Protein AF-A0A8J6C3H3-F1 (afdb_monomer_lite)

pLDDT: mean 89.59, std 6.75, range [56.34, 97.81]

Structure (mmCIF, N/CA/C/O backbone):
data_AF-A0A8J6C3H3-F1
#
_entry.id   AF-A0A8J6C3H3-F1
#
loop_
_atom_site.group_PDB
_atom_site.id
_atom_site.type_symbol
_atom_site.label_atom_id
_atom_site.label_alt_id
_atom_site.label_comp_id
_atom_site.label_asym_id
_atom_site.label_entity_id
_atom_site.label_seq_id
_atom_site.pdbx_PDB_ins_code
_atom_site.Cartn_x
_atom_site.Cartn_y
_atom_site.Cartn_z
_atom_site.occupancy
_atom_site.B_iso_or_equiv
_atom_site.auth_seq_id
_atom_site.auth_comp_id
_atom_site.auth_asym_id
_atom_site.auth_atom_id
_atom_site.pdbx_PDB_model_num
ATOM 1 N N . MET A 1 1 ? -11.797 28.416 39.793 1.00 56.34 1 MET A N 1
ATOM 2 C CA . MET A 1 1 ? -11.253 27.070 39.493 1.00 56.34 1 MET A CA 1
ATOM 3 C C . MET A 1 1 ? -10.804 27.072 38.041 1.00 56.34 1 MET A C 1
ATOM 5 O O . MET A 1 1 ? -11.636 27.332 37.177 1.00 56.34 1 MET A O 1
ATOM 9 N N . MET A 1 2 ? -9.500 26.921 37.795 1.00 61.59 2 MET A N 1
ATOM 10 C CA . MET A 1 2 ? -8.885 27.110 36.472 1.00 61.59 2 MET A CA 1
ATOM 11 C C . MET A 1 2 ? -9.482 26.131 35.438 1.00 61.59 2 MET A C 1
ATOM 13 O O . MET A 1 2 ? -9.761 24.983 35.791 1.00 61.59 2 MET A O 1
ATOM 17 N N . PRO A 1 3 ? -9.659 26.527 34.165 1.00 79.31 3 PRO A N 1
ATOM 18 C CA . PRO A 1 3 ? -10.249 25.672 33.126 1.00 79.31 3 PRO A CA 1
ATOM 19 C C . PRO A 1 3 ? -9.516 24.329 32.949 1.00 79.31 3 PRO A C 1
ATOM 21 O O . PRO A 1 3 ? -10.161 23.304 32.732 1.00 79.31 3 PRO A O 1
ATOM 24 N N . GLN A 1 4 ? -8.195 24.298 33.158 1.00 80.00 4 GLN A N 1
ATOM 25 C CA . GLN A 1 4 ? -7.397 23.065 33.130 1.00 80.00 4 GLN A CA 1
ATOM 26 C C . GLN A 1 4 ? -7.798 22.054 34.221 1.00 80.00 4 GLN A C 1
ATOM 28 O O . GLN A 1 4 ? -7.865 20.857 33.952 1.00 80.00 4 GLN A O 1
ATOM 33 N N . GLN A 1 5 ? -8.150 22.513 35.426 1.00 82.81 5 GLN A N 1
ATOM 34 C CA . GLN A 1 5 ? -8.561 21.631 36.530 1.00 82.81 5 GLN A CA 1
ATOM 35 C C . GLN A 1 5 ? -9.924 20.977 36.266 1.00 82.81 5 GLN A C 1
ATOM 37 O O . GLN A 1 5 ? -10.153 19.823 36.628 1.00 82.81 5 GLN A O 1
ATOM 42 N N . ARG A 1 6 ? -10.835 21.692 35.590 1.00 86.94 6 ARG A N 1
ATOM 43 C CA . ARG A 1 6 ? -12.142 21.146 35.187 1.00 86.94 6 ARG A CA 1
ATOM 44 C C . ARG A 1 6 ? -11.985 20.031 34.156 1.00 86.94 6 ARG A C 1
ATOM 46 O O . ARG A 1 6 ? -12.637 18.998 34.282 1.00 86.94 6 ARG A O 1
ATOM 53 N N . LEU A 1 7 ? -11.095 20.224 33.181 1.00 91.56 7 LEU A N 1
ATOM 54 C CA . LEU A 1 7 ? -10.784 19.222 32.164 1.00 91.56 7 LEU A CA 1
ATOM 55 C C . LEU A 1 7 ? -10.210 17.950 32.806 1.00 91.56 7 LEU A C 1
ATOM 57 O O . LEU A 1 7 ? -10.701 16.853 32.553 1.00 91.56 7 LEU A O 1
ATOM 61 N N . GLN A 1 8 ? -9.235 18.098 33.706 1.00 92.12 8 GLN A N 1
ATOM 62 C CA . GLN A 1 8 ? -8.618 16.971 34.413 1.00 92.12 8 GLN A CA 1
ATOM 63 C C . GLN A 1 8 ? -9.640 16.158 35.217 1.00 92.12 8 GLN A C 1
ATOM 65 O O . GLN A 1 8 ? -9.683 14.933 35.096 1.00 92.12 8 GLN A O 1
ATOM 70 N N . HIS A 1 9 ? -10.519 16.816 35.979 1.00 91.75 9 HIS A N 1
ATOM 71 C CA . HIS A 1 9 ? -11.583 16.120 36.706 1.00 91.75 9 HIS A CA 1
ATOM 72 C C . HIS A 1 9 ? -12.609 15.458 35.774 1.00 91.75 9 HIS A C 1
ATOM 74 O O . HIS A 1 9 ? -13.065 14.344 36.051 1.00 91.75 9 HIS A O 1
ATOM 80 N N . ALA A 1 10 ? -12.953 16.093 34.650 1.00 92.75 10 ALA A N 1
ATOM 81 C CA . ALA A 1 10 ? -13.860 15.519 33.660 1.00 92.75 10 ALA A CA 1
ATOM 82 C C . ALA A 1 10 ? -13.280 14.244 33.024 1.00 92.75 10 ALA A C 1
ATOM 84 O O . ALA A 1 10 ? -13.963 13.215 32.996 1.00 92.75 10 ALA A O 1
ATOM 85 N N . LEU A 1 11 ? -12.012 14.261 32.597 1.00 94.19 11 LEU A N 1
ATOM 86 C CA . LEU A 1 11 ? -11.330 13.071 32.078 1.00 94.19 11 LEU A CA 1
ATOM 87 C C . LEU A 1 11 ? -11.205 11.984 33.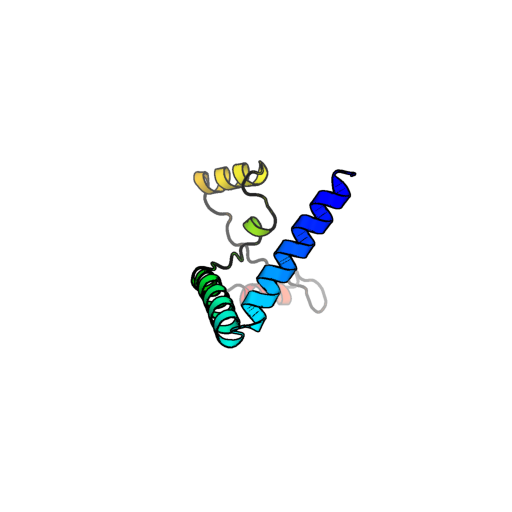148 1.00 94.19 11 LEU A C 1
ATOM 89 O O . LEU A 1 11 ? -11.575 10.840 32.891 1.00 94.19 11 LEU A O 1
ATOM 93 N N . ALA A 1 12 ? -10.765 12.330 34.360 1.00 94.31 12 ALA A N 1
ATOM 94 C CA . ALA A 1 12 ? -10.603 11.365 35.447 1.00 94.31 12 ALA A CA 1
ATOM 95 C C . ALA A 1 12 ? -11.928 10.671 35.802 1.00 94.31 12 ALA A C 1
ATOM 97 O O . ALA A 1 12 ? -11.989 9.445 35.927 1.00 94.31 12 ALA A O 1
ATOM 98 N N . SER A 1 13 ? -13.020 11.436 35.906 1.00 93.81 13 SER A N 1
ATOM 99 C CA . SER A 1 13 ? -14.346 10.872 36.174 1.00 93.81 13 SER A CA 1
ATOM 100 C C . SER A 1 13 ? -14.844 9.986 35.027 1.00 93.81 13 SER A C 1
ATOM 102 O O . SER A 1 13 ? -15.446 8.939 35.276 1.00 93.81 13 SER A O 1
ATOM 104 N N . SER A 1 14 ? -14.547 10.356 33.779 1.00 93.44 14 SER A N 1
ATOM 105 C CA . SER A 1 14 ? -14.921 9.585 32.592 1.00 93.44 14 SER A CA 1
ATOM 106 C C . SER A 1 14 ? -14.163 8.261 32.525 1.00 93.44 14 SER A C 1
ATOM 108 O O . SER A 1 14 ? -14.791 7.209 32.410 1.00 93.44 14 SER A O 1
ATOM 110 N N . PHE A 1 15 ? -12.839 8.278 32.699 1.00 95.12 15 PHE A N 1
ATOM 111 C CA . PHE A 1 15 ? -12.028 7.060 32.743 1.00 95.12 15 PHE A CA 1
ATOM 112 C C . PHE A 1 15 ? -12.407 6.154 33.909 1.00 95.12 15 PHE A C 1
ATOM 114 O O . PHE A 1 15 ? -12.478 4.943 33.736 1.00 95.12 15 PHE A O 1
ATOM 121 N N . THR A 1 16 ? -12.738 6.714 35.074 1.00 94.25 16 THR A N 1
ATOM 122 C CA . THR A 1 16 ? -13.186 5.915 36.224 1.00 94.25 16 THR A CA 1
ATOM 123 C C . THR A 1 16 ? -14.516 5.210 35.935 1.00 94.25 16 THR A C 1
ATOM 125 O O . THR A 1 16 ? -14.693 4.042 36.288 1.00 94.25 16 THR A O 1
ATOM 128 N N . LYS A 1 17 ? -15.460 5.885 35.263 1.00 94.19 17 LYS A N 1
ATOM 129 C CA . LYS A 1 17 ? -16.735 5.282 34.839 1.00 94.19 17 LYS A CA 1
ATOM 130 C C . LYS A 1 17 ? -16.514 4.172 33.809 1.00 94.19 17 LYS A C 1
ATOM 132 O O . LYS A 1 17 ? -17.065 3.084 33.975 1.00 94.19 17 LYS A O 1
ATOM 137 N N . TRP A 1 18 ? -15.682 4.422 32.800 1.00 92.06 18 TRP A N 1
ATOM 138 C CA . TRP A 1 18 ? -15.334 3.439 31.771 1.00 92.06 18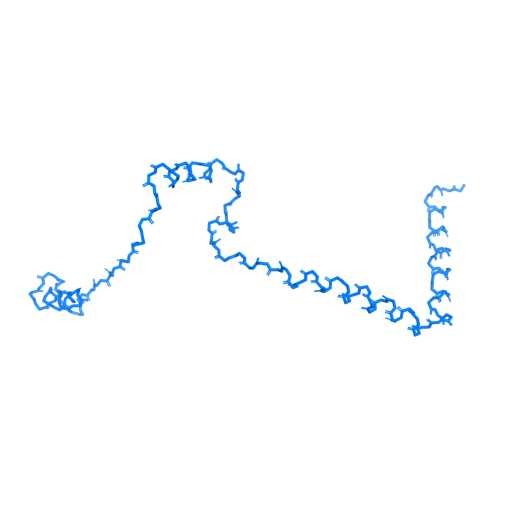 TRP A CA 1
ATOM 139 C C . TRP A 1 18 ? -14.582 2.236 32.341 1.00 92.06 18 TRP A C 1
ATOM 141 O O . TRP A 1 18 ? -14.973 1.098 32.093 1.00 92.06 18 TRP A O 1
ATOM 151 N N . GLY A 1 19 ? -13.581 2.467 33.188 1.00 92.56 19 GLY A N 1
ATOM 152 C CA . GLY A 1 19 ? -12.832 1.412 33.868 1.00 92.56 19 GLY A CA 1
ATOM 153 C C . GLY A 1 19 ? -13.735 0.538 34.734 1.00 92.56 19 GLY A C 1
ATOM 154 O O . GLY A 1 19 ? -13.654 -0.686 34.676 1.00 92.56 19 GLY A O 1
ATOM 155 N N . ARG A 1 20 ? -14.687 1.138 35.463 1.00 94.62 20 ARG A N 1
ATOM 156 C CA . ARG A 1 20 ? -15.679 0.383 36.245 1.00 94.62 20 ARG A CA 1
ATOM 157 C C . ARG A 1 20 ? -16.618 -0.441 35.359 1.00 94.62 20 ARG A C 1
ATOM 159 O O . ARG A 1 20 ? -17.019 -1.534 35.754 1.00 94.62 20 ARG A O 1
ATOM 166 N N . LEU A 1 21 ? -16.984 0.066 34.183 1.00 90.56 21 LEU A N 1
ATOM 167 C CA . LEU A 1 21 ? -17.827 -0.647 33.223 1.00 90.56 21 LEU A CA 1
ATOM 168 C C . LEU A 1 21 ? -17.108 -1.876 32.645 1.00 90.56 21 LEU A C 1
ATOM 170 O O . LEU A 1 21 ? -17.696 -2.957 32.602 1.00 90.56 21 LEU A O 1
ATOM 174 N N . VAL A 1 22 ? -15.830 -1.728 32.289 1.00 94.12 22 VAL A N 1
ATOM 175 C CA . VAL A 1 22 ? -14.970 -2.827 31.821 1.00 94.12 22 VAL A CA 1
ATOM 176 C C . VAL A 1 22 ? -14.755 -3.860 32.931 1.00 94.12 22 VAL A C 1
ATOM 178 O O . VAL A 1 22 ? -14.993 -5.048 32.716 1.00 94.12 22 VAL A O 1
ATOM 181 N N . ALA A 1 23 ? -14.412 -3.415 34.144 1.00 93.56 23 ALA A N 1
ATOM 182 C CA . ALA A 1 23 ? -14.165 -4.294 35.289 1.00 93.56 23 ALA A CA 1
ATOM 183 C C . ALA A 1 23 ? -15.407 -5.092 35.723 1.00 93.56 23 ALA A C 1
ATOM 185 O O . ALA A 1 23 ? -15.285 -6.215 36.201 1.00 93.56 23 ALA A O 1
ATOM 18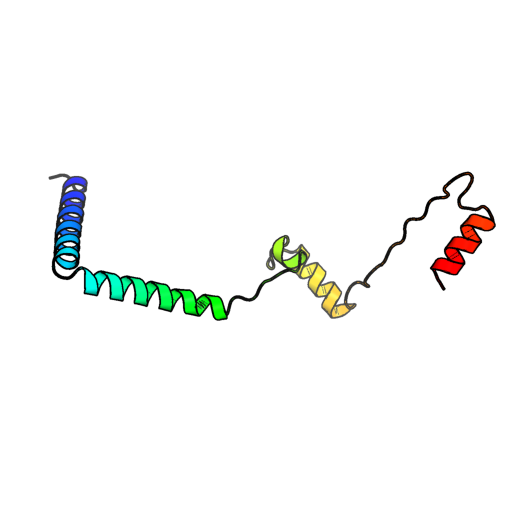6 N N . ARG A 1 24 ? -16.618 -4.547 35.533 1.00 94.69 24 ARG A N 1
ATOM 187 C CA . ARG A 1 24 ? -17.874 -5.246 35.857 1.00 94.69 24 ARG A CA 1
ATOM 188 C C . ARG A 1 24 ? -18.147 -6.453 34.963 1.00 94.69 24 ARG A C 1
ATOM 190 O O . ARG A 1 24 ? -18.840 -7.370 35.397 1.00 94.69 24 ARG A O 1
ATOM 197 N N . ARG A 1 25 ? -17.699 -6.433 33.704 1.00 93.19 25 ARG A N 1
ATOM 198 C CA . ARG A 1 25 ? -17.962 -7.496 32.716 1.00 93.19 25 ARG A CA 1
ATOM 199 C C . ARG A 1 25 ? -16.757 -7.671 31.779 1.00 93.19 25 ARG A C 1
ATOM 201 O O . ARG A 1 25 ? -16.876 -7.365 30.589 1.00 93.19 25 ARG A O 1
ATOM 208 N N . PRO A 1 26 ? -15.627 -8.203 32.280 1.00 92.44 26 PRO A N 1
ATOM 209 C CA . PRO A 1 26 ? -14.371 -8.258 31.528 1.00 92.44 26 PRO A CA 1
ATOM 210 C C . PRO A 1 26 ? -14.494 -9.063 30.229 1.00 92.44 26 PRO A C 1
ATOM 212 O O . PRO A 1 26 ? -14.022 -8.623 29.186 1.00 92.44 26 PRO A O 1
ATOM 215 N N . LEU A 1 27 ? -15.225 -10.185 30.255 1.00 95.56 27 LEU A N 1
ATOM 216 C CA . LEU A 1 27 ? -15.448 -11.011 29.063 1.00 95.56 27 LEU A CA 1
ATOM 217 C C . LEU A 1 27 ? -16.170 -10.245 27.946 1.00 95.56 27 LEU A C 1
ATOM 219 O O . LEU A 1 27 ? -15.807 -10.371 26.783 1.00 95.56 27 LEU A O 1
ATOM 223 N N . ARG A 1 28 ? -17.164 -9.407 28.276 1.00 94.06 28 ARG A N 1
ATOM 224 C CA . ARG A 1 28 ? -17.878 -8.617 27.258 1.00 94.06 28 ARG A CA 1
ATOM 225 C C . ARG A 1 28 ? -16.973 -7.568 26.628 1.00 94.06 28 ARG A C 1
ATOM 227 O O . ARG A 1 28 ? -17.032 -7.386 25.419 1.00 94.06 28 ARG A O 1
ATOM 234 N N . ALA A 1 29 ? -16.148 -6.900 27.433 1.00 94.31 29 ALA A N 1
ATOM 235 C CA . ALA A 1 29 ? -15.183 -5.933 26.923 1.00 94.31 29 ALA A CA 1
ATOM 236 C C . ALA A 1 29 ? -14.188 -6.601 25.960 1.00 94.31 29 ALA A C 1
ATOM 238 O O . ALA A 1 29 ? -13.953 -6.065 24.882 1.00 94.31 29 ALA A O 1
ATOM 239 N N . LEU A 1 30 ? -13.704 -7.802 26.303 1.00 95.12 30 LEU A N 1
ATOM 240 C CA . LEU A 1 30 ? -12.818 -8.599 25.452 1.00 95.12 30 LEU A CA 1
ATOM 241 C C . LEU A 1 30 ? -13.477 -8.989 24.121 1.00 95.12 30 LEU A C 1
ATOM 243 O O . LEU A 1 30 ? -12.878 -8.808 23.064 1.00 95.12 30 LEU A O 1
ATOM 247 N N . PHE A 1 31 ? -14.718 -9.483 24.145 1.00 97.38 31 PHE A N 1
ATOM 248 C CA . PHE A 1 31 ? -15.417 -9.838 22.906 1.00 97.38 31 PHE A CA 1
ATOM 249 C C . PHE A 1 31 ? -15.697 -8.622 22.028 1.00 97.38 31 PHE A C 1
ATOM 251 O O . PHE A 1 31 ? -15.553 -8.711 20.815 1.00 97.38 31 PHE A O 1
ATOM 258 N N . VAL A 1 32 ? -16.054 -7.478 22.618 1.00 96.25 32 VAL A N 1
ATOM 259 C CA . VAL A 1 32 ? -16.265 -6.239 21.860 1.00 96.25 32 VAL A CA 1
ATOM 260 C C . VAL A 1 32 ? -14.957 -5.753 21.239 1.00 96.25 32 VAL A C 1
ATOM 262 O O . VAL A 1 32 ? -14.942 -5.442 20.052 1.00 96.25 32 VAL A O 1
ATOM 265 N N . SER A 1 33 ? -13.850 -5.730 21.989 1.00 96.06 33 SER A N 1
ATOM 266 C CA . SER A 1 33 ? -12.553 -5.322 21.435 1.00 96.06 33 SER A CA 1
ATOM 267 C C . SER A 1 33 ? -12.091 -6.262 20.326 1.00 96.06 33 SER A C 1
ATOM 269 O O . SER A 1 33 ? -11.598 -5.802 19.300 1.00 96.06 33 SER A O 1
ATOM 271 N N . LEU A 1 34 ? -12.299 -7.571 20.502 1.00 97.75 34 LEU A N 1
ATOM 272 C CA . LEU A 1 34 ? -11.954 -8.571 19.498 1.00 97.75 34 LEU A CA 1
ATOM 273 C C . LEU A 1 34 ? -12.835 -8.440 18.251 1.00 97.75 34 LEU A C 1
ATOM 275 O O . LEU A 1 34 ? -12.325 -8.508 17.141 1.00 97.75 34 LEU A O 1
ATOM 279 N N . ALA A 1 35 ? -14.137 -8.205 18.415 1.00 97.81 35 ALA A N 1
ATOM 280 C CA . ALA A 1 35 ? -15.051 -7.990 17.299 1.00 97.81 35 ALA A CA 1
ATOM 281 C C . ALA A 1 35 ? -14.677 -6.736 16.496 1.00 97.81 35 ALA A C 1
ATOM 283 O O . ALA A 1 35 ? -14.654 -6.787 15.270 1.00 97.81 35 ALA A O 1
ATOM 284 N N . VAL A 1 36 ? -14.326 -5.635 17.173 1.00 97.56 36 VAL A N 1
ATOM 285 C CA . VAL A 1 36 ? -13.834 -4.413 16.516 1.00 97.56 36 VAL A CA 1
ATOM 286 C C . VAL A 1 36 ? -12.520 -4.682 15.783 1.00 97.56 36 VAL A C 1
ATOM 288 O O . VAL A 1 36 ? -12.386 -4.299 14.625 1.00 97.56 36 VAL A O 1
ATOM 291 N N . TYR A 1 37 ? -11.575 -5.380 16.418 1.00 97.69 37 TYR A N 1
ATOM 292 C CA . TYR A 1 37 ? -10.313 -5.772 15.789 1.00 97.69 37 TYR A CA 1
ATOM 293 C C . TYR A 1 37 ? -10.542 -6.602 14.518 1.00 97.69 37 TYR A C 1
ATOM 295 O O . TYR A 1 37 ? -10.047 -6.244 13.452 1.00 97.69 37 TYR A O 1
ATOM 303 N N . LEU A 1 38 ? -11.350 -7.661 14.602 1.00 97.50 38 LEU A N 1
ATOM 304 C CA . LEU A 1 38 ? -11.652 -8.522 13.459 1.00 97.50 38 LEU A CA 1
ATOM 305 C C . LEU A 1 38 ? -12.379 -7.760 12.348 1.00 97.50 38 LEU A C 1
ATOM 307 O O . LEU A 1 38 ? -12.049 -7.944 11.181 1.00 97.50 38 LEU A O 1
ATOM 311 N N . ALA A 1 39 ? -13.315 -6.871 12.694 1.00 97.25 39 ALA A N 1
ATOM 312 C CA . ALA A 1 39 ? -13.998 -6.025 11.720 1.00 97.25 39 ALA A CA 1
ATOM 313 C C . ALA A 1 39 ? -13.020 -5.110 10.963 1.00 97.25 39 ALA A C 1
ATOM 315 O O . ALA A 1 39 ? -13.144 -4.961 9.750 1.00 97.25 39 ALA A O 1
ATOM 316 N N . LEU A 1 40 ? -12.015 -4.550 11.645 1.00 96.69 40 LEU A N 1
ATOM 317 C CA . LEU A 1 40 ? -10.952 -3.776 10.997 1.00 96.69 40 LEU A CA 1
ATOM 318 C C . LEU A 1 40 ? -10.072 -4.660 10.099 1.00 96.69 40 LEU A C 1
ATOM 320 O O . LEU A 1 40 ? -9.716 -4.248 8.996 1.00 96.69 40 LEU A O 1
ATOM 324 N N . CYS A 1 41 ? -9.777 -5.894 10.519 1.00 96.81 41 CYS A N 1
ATOM 325 C CA . CYS A 1 41 ? -9.012 -6.848 9.715 1.00 96.81 41 CYS A CA 1
ATOM 326 C C . CYS A 1 41 ? -9.714 -7.251 8.411 1.00 96.81 41 CYS A C 1
ATOM 328 O O . CYS A 1 41 ? -9.024 -7.567 7.446 1.00 96.81 41 CYS A O 1
ATOM 330 N N . VAL A 1 42 ? -11.049 -7.191 8.324 1.00 96.69 42 VAL A N 1
ATOM 331 C CA . VAL A 1 42 ? -11.770 -7.441 7.058 1.00 96.69 42 VAL A CA 1
ATOM 332 C C . VAL A 1 42 ? -11.292 -6.497 5.946 1.00 96.69 42 VAL A C 1
ATOM 334 O O . VAL A 1 42 ? -11.233 -6.900 4.785 1.00 96.69 42 VAL A O 1
ATOM 337 N N . GLY A 1 43 ? -10.877 -5.271 6.283 1.00 94.06 43 GLY A N 1
ATOM 338 C CA . GLY A 1 43 ? -10.314 -4.321 5.320 1.00 94.06 43 GLY A CA 1
ATOM 339 C C . GLY A 1 43 ? -9.024 -4.809 4.650 1.00 94.06 43 GLY A C 1
ATOM 340 O O . GLY A 1 43 ? -8.787 -4.488 3.487 1.00 94.06 43 GLY A O 1
ATOM 341 N N . LEU A 1 44 ? -8.235 -5.649 5.330 1.00 94.75 44 LEU A N 1
ATOM 342 C CA . LEU A 1 44 ? -6.989 -6.204 4.787 1.00 94.75 44 LEU A CA 1
ATOM 343 C C . LEU A 1 44 ? -7.231 -7.131 3.591 1.00 94.75 44 LEU A C 1
ATOM 345 O O . LEU A 1 44 ? -6.356 -7.262 2.743 1.00 94.75 44 LEU A O 1
ATOM 349 N N . LEU A 1 45 ? -8.426 -7.719 3.469 1.00 94.44 45 LEU A N 1
ATOM 350 C CA . LEU A 1 45 ? -8.788 -8.557 2.319 1.00 94.44 45 LEU A CA 1
ATOM 351 C C . LEU A 1 45 ? -8.856 -7.768 1.002 1.00 94.44 45 LEU A C 1
ATOM 353 O O . LEU A 1 45 ? -8.831 -8.366 -0.068 1.00 94.44 45 LEU A O 1
ATOM 357 N N . ARG A 1 46 ? -8.965 -6.435 1.069 1.00 93.69 46 ARG A N 1
ATOM 358 C CA . ARG A 1 46 ? -8.984 -5.539 -0.097 1.00 93.69 46 ARG A CA 1
ATOM 359 C C . ARG A 1 46 ? -7.663 -4.797 -0.297 1.00 93.69 46 ARG A C 1
ATOM 361 O O . ARG A 1 46 ? -7.618 -3.849 -1.077 1.00 93.69 46 ARG A O 1
ATOM 368 N N . LEU A 1 47 ? -6.606 -5.187 0.413 1.00 93.56 47 LEU A N 1
ATOM 369 C CA . LEU A 1 47 ? -5.298 -4.570 0.256 1.00 93.56 47 LEU A CA 1
ATOM 370 C C . LEU A 1 47 ? -4.713 -4.948 -1.111 1.00 93.56 47 LEU A C 1
ATOM 372 O O . LEU A 1 47 ? -4.404 -6.110 -1.364 1.00 93.56 47 LEU A O 1
ATOM 376 N N . THR A 1 48 ? -4.547 -3.963 -1.987 1.00 90.75 48 THR A N 1
ATOM 377 C CA . THR A 1 48 ? -3.876 -4.128 -3.280 1.00 90.75 48 THR A CA 1
ATOM 378 C C . THR A 1 48 ? -2.415 -3.695 -3.147 1.00 90.75 48 THR A C 1
ATOM 380 O O . THR A 1 48 ? -2.176 -2.502 -2.937 1.00 90.75 48 THR A O 1
ATOM 383 N N . PRO A 1 49 ? -1.434 -4.614 -3.236 1.00 87.81 49 PRO A N 1
ATOM 384 C CA . PRO A 1 49 ? -0.028 -4.237 -3.182 1.00 87.81 49 PRO A CA 1
ATOM 385 C C . PRO A 1 49 ? 0.351 -3.469 -4.452 1.00 87.81 49 PRO A C 1
ATOM 387 O O . PRO A 1 49 ? 0.215 -3.980 -5.563 1.00 87.81 49 PRO A O 1
ATOM 390 N N . GLU A 1 50 ? 0.830 -2.241 -4.281 1.00 87.50 50 GLU A N 1
ATOM 391 C CA . GLU A 1 50 ? 1.395 -1.437 -5.363 1.00 87.50 50 GLU A CA 1
ATOM 392 C C . GLU A 1 50 ? 2.916 -1.629 -5.365 1.00 87.50 50 GLU A C 1
ATOM 394 O O . GLU A 1 50 ? 3.606 -1.194 -4.446 1.00 87.50 50 GLU A O 1
ATOM 399 N N . ASN A 1 51 ? 3.429 -2.318 -6.387 1.00 87.31 51 ASN A N 1
ATOM 400 C CA . ASN A 1 51 ? 4.853 -2.656 -6.515 1.00 87.31 51 ASN A CA 1
ATOM 401 C C . ASN A 1 51 ? 5.566 -1.840 -7.602 1.00 87.31 51 ASN A C 1
ATOM 403 O O . ASN A 1 51 ? 6.769 -2.010 -7.808 1.00 87.31 51 ASN A O 1
ATOM 407 N N . ARG A 1 52 ? 4.852 -0.977 -8.334 1.00 82.69 52 ARG A N 1
ATOM 408 C CA . ARG A 1 52 ? 5.471 -0.163 -9.381 1.00 82.69 52 ARG A CA 1
ATOM 409 C C . ARG A 1 52 ? 6.273 0.958 -8.738 1.00 82.69 52 ARG A C 1
ATOM 411 O O . ARG A 1 52 ? 5.726 1.817 -8.051 1.00 82.69 52 ARG A O 1
ATOM 418 N N . SER A 1 53 ? 7.578 0.968 -9.001 1.00 83.50 53 SER A N 1
ATOM 419 C CA . SER A 1 53 ? 8.495 1.984 -8.480 1.00 83.50 53 SER A CA 1
ATOM 420 C C . SER A 1 53 ? 8.055 3.403 -8.853 1.00 83.50 53 SER A C 1
ATOM 422 O O . SER A 1 53 ? 8.123 4.295 -8.012 1.00 83.50 53 SER A O 1
ATOM 424 N N . SER A 1 54 ? 7.535 3.610 -10.066 1.00 79.12 54 SER A N 1
ATOM 425 C CA . SER A 1 54 ? 7.044 4.915 -10.519 1.00 79.12 54 SER A CA 1
ATOM 426 C C . SER A 1 54 ? 5.957 5.484 -9.601 1.00 79.12 54 SER A C 1
ATOM 428 O O . SER A 1 54 ? 6.039 6.648 -9.229 1.00 79.12 54 SER A O 1
ATOM 430 N N . PHE A 1 55 ? 5.006 4.664 -9.150 1.00 82.44 55 PHE A N 1
ATOM 431 C CA . PHE A 1 55 ? 3.926 5.094 -8.252 1.00 82.44 55 PHE A CA 1
ATOM 432 C C . PHE A 1 55 ? 4.359 5.235 -6.786 1.00 82.44 55 PHE A C 1
ATOM 434 O O . PHE A 1 55 ? 3.724 5.965 -6.029 1.00 82.44 55 PHE A O 1
ATOM 441 N N . LEU A 1 56 ? 5.429 4.549 -6.375 1.00 89.00 56 LEU A N 1
ATOM 442 C CA . LEU A 1 56 ? 5.954 4.629 -5.008 1.00 89.00 56 LEU A CA 1
ATOM 443 C C . LEU A 1 56 ? 6.806 5.881 -4.776 1.00 89.00 56 LEU A C 1
ATOM 445 O O . LEU A 1 56 ? 6.784 6.445 -3.684 1.00 89.00 56 LEU A O 1
ATOM 449 N N . TRP A 1 57 ? 7.568 6.301 -5.789 1.00 89.88 57 TRP A N 1
ATOM 450 C CA . TRP A 1 57 ? 8.564 7.369 -5.655 1.00 89.88 57 TRP A CA 1
ATOM 451 C C . TRP A 1 57 ? 8.156 8.684 -6.319 1.00 89.88 57 TRP A C 1
ATOM 453 O O . TRP A 1 57 ? 8.745 9.719 -6.008 1.00 89.88 57 TRP A O 1
ATOM 463 N N . VAL A 1 58 ? 7.162 8.669 -7.214 1.00 91.44 58 VAL A N 1
ATOM 464 C CA . VAL A 1 58 ? 6.685 9.867 -7.913 1.00 91.44 58 VAL A CA 1
ATOM 465 C C . VAL A 1 58 ? 5.237 10.156 -7.511 1.00 91.44 58 VAL A C 1
ATOM 467 O O . VAL A 1 58 ? 4.351 9.346 -7.788 1.00 91.44 58 VAL A O 1
ATOM 470 N N . PRO A 1 59 ? 4.961 11.315 -6.885 1.00 90.56 59 PRO A N 1
ATOM 471 C CA . PRO A 1 59 ? 3.595 11.736 -6.601 1.00 90.56 59 PRO A CA 1
ATOM 472 C C . PRO A 1 59 ? 2.771 11.862 -7.889 1.00 90.56 59 PRO A C 1
ATOM 474 O O . PRO A 1 59 ? 3.221 12.462 -8.870 1.00 90.56 59 PRO A O 1
ATOM 477 N N . THR A 1 60 ? 1.549 11.329 -7.888 1.00 87.81 60 THR A N 1
ATOM 478 C CA . THR A 1 60 ? 0.656 11.319 -9.064 1.00 87.81 60 THR A CA 1
ATOM 479 C C . THR A 1 60 ? 0.145 12.704 -9.465 1.00 87.81 60 THR A C 1
ATOM 481 O O . THR A 1 60 ? -0.356 12.888 -10.569 1.00 87.81 60 THR A O 1
ATOM 484 N N . ASP A 1 61 ? 0.234 13.685 -8.571 1.00 91.81 61 ASP A N 1
ATOM 485 C CA . ASP A 1 61 ? -0.101 15.089 -8.815 1.00 91.81 61 ASP A CA 1
ATOM 486 C C . ASP A 1 61 ? 1.081 15.897 -9.378 1.00 91.81 61 ASP A C 1
ATOM 488 O O . ASP A 1 61 ? 0.901 17.031 -9.828 1.00 91.81 61 ASP A O 1
ATOM 492 N N . SER A 1 62 ? 2.286 15.321 -9.403 1.00 93.44 62 SER A N 1
ATOM 493 C CA . SER A 1 62 ? 3.479 16.003 -9.897 1.00 93.44 62 SER A CA 1
ATOM 494 C C . SER A 1 62 ? 3.419 16.272 -11.404 1.00 93.44 62 SER A C 1
ATOM 496 O O . SER A 1 62 ? 2.854 15.502 -12.184 1.00 93.44 62 SER A O 1
ATOM 498 N N . LYS A 1 63 ? 4.075 17.358 -11.834 1.00 94.12 63 LYS A N 1
ATOM 499 C CA . LYS A 1 63 ? 4.221 17.686 -13.259 1.00 94.12 63 LYS A CA 1
ATOM 500 C C . LYS A 1 63 ? 4.909 16.553 -14.032 1.00 94.12 63 LYS A C 1
ATOM 502 O O . LYS A 1 63 ? 4.450 16.192 -15.105 1.00 94.12 63 LYS A O 1
ATOM 507 N N . SER A 1 64 ? 5.944 15.945 -13.452 1.00 90.44 64 SER A N 1
ATOM 508 C CA . SER A 1 64 ? 6.677 14.835 -14.070 1.00 90.44 64 SER A CA 1
ATOM 509 C C . SER A 1 64 ? 5.780 13.633 -14.378 1.00 90.44 64 SER A C 1
ATOM 511 O O . SER A 1 64 ? 5.926 13.022 -15.430 1.00 90.44 64 SER A O 1
ATOM 513 N N . TYR A 1 65 ? 4.830 13.312 -13.491 1.00 91.69 65 TYR A N 1
ATOM 514 C CA . TYR A 1 65 ? 3.861 12.243 -13.733 1.00 91.69 65 TYR A CA 1
ATOM 515 C C . TYR A 1 65 ? 2.887 12.596 -14.866 1.00 91.69 65 TYR A C 1
ATOM 517 O O . TYR A 1 65 ? 2.578 11.747 -15.698 1.00 91.69 65 TYR A O 1
ATOM 525 N N . GLN A 1 66 ? 2.420 13.847 -14.923 1.00 93.69 66 GLN A N 1
ATOM 526 C CA . GLN A 1 66 ? 1.529 14.317 -15.991 1.00 93.69 66 GLN A CA 1
ATOM 527 C C . GLN A 1 66 ? 2.220 14.288 -17.360 1.00 93.69 66 GLN A C 1
ATOM 529 O O . GLN A 1 66 ? 1.6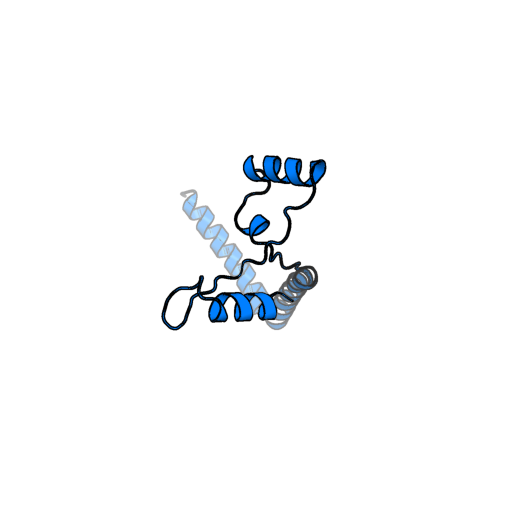29 13.808 -18.324 1.00 93.69 66 GLN A O 1
ATOM 534 N N . ASP A 1 67 ? 3.474 14.744 -17.426 1.00 93.19 67 ASP A N 1
ATOM 535 C CA . ASP A 1 67 ? 4.277 14.738 -18.652 1.00 93.19 67 ASP A CA 1
ATOM 536 C C . ASP 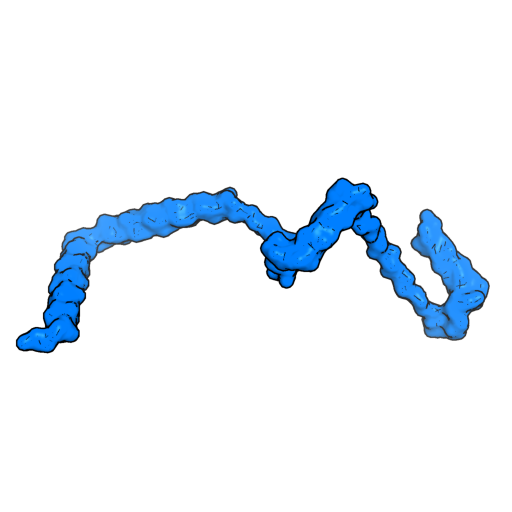A 1 67 ? 4.548 13.296 -19.122 1.00 93.19 67 ASP A C 1
ATOM 538 O O . ASP A 1 67 ? 4.347 12.980 -20.294 1.00 93.19 67 ASP A O 1
ATOM 542 N N . TRP A 1 68 ? 4.926 12.393 -18.208 1.00 90.00 68 TRP A N 1
ATOM 543 C CA . TRP A 1 68 ? 5.118 10.969 -18.512 1.00 90.00 68 TRP A CA 1
ATOM 544 C C . TRP A 1 68 ? 3.835 10.312 -19.032 1.00 90.00 68 TRP A C 1
ATOM 546 O O . TRP A 1 68 ? 3.856 9.649 -20.067 1.00 90.00 68 TRP A O 1
ATOM 556 N N . ARG A 1 69 ? 2.700 10.563 -18.371 1.00 90.75 69 ARG A N 1
ATOM 557 C CA . ARG A 1 69 ? 1.397 10.031 -18.782 1.00 90.75 69 ARG A CA 1
ATOM 558 C C . ARG A 1 69 ? 0.975 10.543 -20.157 1.00 90.75 69 ARG A C 1
ATOM 560 O O . ARG A 1 69 ? 0.468 9.773 -20.961 1.00 90.75 69 ARG A O 1
ATOM 567 N N . TYR A 1 70 ? 1.217 11.823 -20.446 1.00 92.81 70 TYR A N 1
ATOM 568 C CA . TYR A 1 70 ? 0.977 12.376 -21.776 1.00 92.81 70 TYR A CA 1
ATOM 569 C C . TYR A 1 70 ? 1.810 11.648 -22.837 1.00 92.81 70 TYR A C 1
ATOM 571 O O . TYR A 1 70 ? 1.289 11.327 -23.903 1.00 92.81 70 TYR A O 1
ATOM 579 N N . VAL A 1 71 ? 3.086 11.366 -22.560 1.00 92.38 71 VAL A N 1
ATOM 580 C CA . VAL A 1 71 ? 3.933 10.621 -23.499 1.00 92.38 71 VAL A CA 1
ATOM 581 C C . VAL A 1 71 ? 3.398 9.206 -23.711 1.00 92.38 71 VAL A C 1
ATOM 583 O O . VAL A 1 71 ? 3.241 8.790 -24.856 1.00 92.38 71 VAL A O 1
ATOM 586 N N . GLU A 1 72 ? 3.054 8.501 -22.637 1.00 90.75 72 GLU A N 1
ATOM 587 C CA . GLU A 1 72 ? 2.550 7.129 -22.716 1.00 90.75 72 GLU A CA 1
ATOM 588 C C . GLU A 1 72 ? 1.217 7.031 -23.477 1.00 90.75 72 GLU A C 1
ATOM 590 O O . GLU A 1 72 ? 1.068 6.174 -24.349 1.00 90.75 72 GLU A O 1
ATOM 595 N N . ASP A 1 73 ? 0.282 7.954 -23.229 1.00 93.75 73 ASP A N 1
ATOM 596 C CA . ASP A 1 73 ? -1.037 7.972 -23.874 1.00 93.75 73 ASP A CA 1
ATOM 597 C C . ASP A 1 73 ? -0.961 8.314 -25.379 1.00 93.75 73 ASP A C 1
ATOM 599 O O . ASP A 1 73 ? -1.794 7.851 -26.160 1.00 93.75 73 ASP A O 1
ATOM 603 N N . ASN A 1 74 ? 0.019 9.125 -25.805 1.00 95.75 74 ASN A N 1
ATOM 604 C CA . ASN A 1 74 ? 0.122 9.605 -27.194 1.00 95.75 74 ASN A CA 1
ATOM 605 C C . ASN A 1 74 ? 1.137 8.836 -28.051 1.00 95.75 74 ASN A C 1
ATOM 607 O O . ASN A 1 74 ? 0.962 8.744 -29.266 1.00 95.75 74 ASN A O 1
ATOM 611 N N . PHE A 1 75 ? 2.203 8.315 -27.445 1.00 92.19 75 PHE A N 1
ATOM 612 C CA . PHE A 1 75 ? 3.322 7.683 -28.154 1.00 92.19 75 PHE A CA 1
ATOM 613 C C . PHE A 1 75 ? 3.530 6.214 -27.763 1.00 92.19 75 PHE A C 1
ATOM 615 O O . PHE A 1 75 ? 4.331 5.529 -28.399 1.00 92.19 75 PHE A O 1
ATOM 622 N N . GLY A 1 76 ? 2.777 5.710 -26.781 1.00 85.69 76 GLY A N 1
ATOM 623 C CA . GLY A 1 76 ? 2.895 4.351 -26.266 1.00 85.69 76 GLY A CA 1
ATOM 624 C C . GLY A 1 76 ? 3.913 4.218 -25.131 1.00 85.69 76 GLY A C 1
ATOM 625 O O . GLY A 1 76 ? 4.607 5.162 -24.758 1.00 85.69 76 GLY A O 1
ATOM 626 N N . VAL A 1 77 ? 3.980 3.013 -24.566 1.00 80.06 77 VAL A N 1
ATOM 627 C CA . VAL A 1 77 ? 4.840 2.685 -23.421 1.00 80.06 77 VAL A CA 1
ATOM 628 C C . VAL A 1 77 ? 6.308 2.623 -23.851 1.00 80.06 77 VAL A C 1
ATOM 630 O O . VAL A 1 77 ? 6.617 2.068 -24.909 1.00 80.06 77 VAL A O 1
ATOM 633 N N . GLU A 1 78 ? 7.222 3.140 -23.022 1.00 74.44 78 GLU A N 1
ATOM 634 C CA . GLU A 1 78 ? 8.663 2.951 -23.232 1.00 74.44 78 GLU A CA 1
ATOM 635 C C . GLU A 1 78 ? 8.991 1.454 -23.359 1.00 74.44 78 GLU A C 1
ATOM 637 O O . GLU A 1 78 ? 8.577 0.630 -22.540 1.00 74.44 78 GLU A O 1
ATOM 642 N N . GLY A 1 79 ? 9.738 1.092 -24.405 1.00 74.69 79 GLY A N 1
ATOM 643 C CA . GLY A 1 79 ? 10.133 -0.291 -24.648 1.00 74.69 79 GLY A CA 1
ATOM 644 C C . GLY A 1 79 ? 10.978 -0.852 -23.503 1.00 74.69 79 GLY A C 1
ATOM 645 O O . GLY A 1 79 ? 11.872 -0.187 -22.977 1.00 74.69 79 GLY A O 1
ATOM 646 N N . HIS A 1 80 ? 10.721 -2.105 -23.125 1.00 79.06 80 HIS A N 1
ATOM 647 C CA . HIS A 1 80 ? 11.564 -2.808 -22.165 1.00 79.06 80 HIS A CA 1
ATOM 648 C C . HIS A 1 80 ? 12.940 -3.078 -22.779 1.00 79.06 80 HIS A C 1
ATOM 650 O O . HIS A 1 80 ? 13.102 -3.961 -23.620 1.00 79.06 80 HIS A O 1
ATOM 656 N N . ASN A 1 81 ? 13.941 -2.324 -22.332 1.00 83.00 81 ASN A N 1
ATOM 657 C CA . ASN A 1 81 ? 15.317 -2.505 -22.769 1.00 83.00 81 ASN A CA 1
ATOM 658 C C . ASN A 1 81 ? 16.000 -3.556 -21.893 1.00 83.00 81 ASN A C 1
ATOM 660 O O . ASN A 1 81 ? 16.225 -3.336 -20.702 1.00 83.00 81 ASN A O 1
ATOM 664 N N . MET A 1 82 ? 16.367 -4.689 -22.487 1.00 83.00 82 MET A N 1
ATOM 665 C CA . MET A 1 82 ? 17.323 -5.610 -21.881 1.00 83.00 82 MET A CA 1
ATOM 666 C C . MET A 1 82 ? 18.708 -5.264 -22.409 1.00 83.00 82 MET A C 1
ATOM 668 O O . MET A 1 82 ? 18.978 -5.419 -23.598 1.00 83.00 82 MET A O 1
ATOM 672 N N . LEU A 1 83 ? 19.580 -4.779 -21.529 1.00 86.81 83 LEU A N 1
ATOM 673 C CA . LEU A 1 83 ? 20.932 -4.401 -21.905 1.00 86.81 83 LEU A CA 1
ATOM 674 C C . LEU A 1 83 ? 21.939 -5.403 -21.340 1.00 86.81 83 LEU A C 1
ATOM 676 O O . LEU A 1 83 ? 21.958 -5.679 -20.141 1.00 86.81 83 LEU A O 1
ATOM 680 N N . LEU A 1 84 ? 22.763 -5.957 -22.228 1.00 84.88 84 LEU A N 1
ATOM 681 C CA . LEU A 1 84 ? 23.808 -6.918 -21.893 1.00 84.88 84 LEU A CA 1
ATOM 682 C C . LEU A 1 84 ? 25.159 -6.206 -21.879 1.00 84.88 84 LEU A C 1
ATOM 684 O O . LEU A 1 84 ? 25.571 -5.612 -22.874 1.00 84.88 84 LEU A O 1
ATOM 688 N N . TYR A 1 85 ? 25.860 -6.290 -20.751 1.00 85.81 85 TYR A N 1
ATOM 689 C CA . TYR A 1 85 ? 27.240 -5.831 -20.641 1.00 85.81 85 TYR A CA 1
ATOM 690 C C . TYR A 1 85 ? 28.174 -7.034 -20.708 1.00 85.81 85 TYR A C 1
ATOM 692 O O . TYR A 1 85 ? 28.166 -7.884 -19.818 1.00 85.81 85 TYR A O 1
ATOM 700 N N . ALA A 1 86 ? 28.998 -7.085 -21.749 1.00 86.12 86 ALA A N 1
ATOM 701 C CA . ALA A 1 86 ? 29.999 -8.123 -21.930 1.00 86.12 86 ALA A CA 1
ATOM 702 C C . ALA A 1 86 ? 31.414 -7.555 -21.838 1.00 86.12 86 ALA A C 1
ATOM 704 O O . ALA A 1 86 ? 31.683 -6.415 -22.219 1.00 86.12 86 ALA A O 1
ATOM 705 N N . ARG A 1 87 ? 32.333 -8.377 -21.335 1.00 87.19 87 ARG A N 1
ATOM 706 C CA . ARG A 1 87 ? 33.753 -8.050 -21.217 1.00 87.19 87 ARG A CA 1
ATOM 707 C C . ARG A 1 87 ? 34.584 -9.280 -21.564 1.00 87.19 87 ARG A C 1
ATOM 709 O O . ARG A 1 87 ? 34.293 -10.366 -21.068 1.00 87.19 87 ARG A O 1
ATOM 716 N N . ALA A 1 88 ? 35.643 -9.096 -22.351 1.00 86.00 88 ALA A N 1
ATOM 717 C CA . ALA A 1 88 ? 36.604 -10.158 -22.631 1.00 86.00 88 ALA A CA 1
ATOM 718 C C . ALA A 1 88 ? 37.331 -10.575 -21.341 1.00 86.00 88 ALA A C 1
ATOM 720 O O . ALA A 1 88 ? 37.760 -9.721 -20.558 1.00 86.00 88 ALA A O 1
ATOM 721 N N . LYS A 1 89 ? 37.487 -11.886 -21.122 1.00 78.81 89 LYS A N 1
ATOM 722 C CA . LYS A 1 89 ? 38.242 -12.425 -19.974 1.00 78.81 89 LYS A CA 1
ATOM 723 C C . LYS A 1 89 ? 39.735 -12.085 -20.059 1.00 78.81 89 LYS A C 1
ATOM 725 O O . LYS A 1 89 ? 40.368 -11.851 -19.034 1.00 78.81 89 LYS A O 1
ATOM 730 N N . SER A 1 90 ? 40.277 -12.015 -21.272 1.00 82.19 90 SER A N 1
ATOM 731 C CA . SER A 1 90 ? 41.642 -11.580 -21.579 1.00 82.19 90 SER A CA 1
ATOM 732 C C . SER A 1 90 ? 41.684 -11.015 -22.997 1.00 82.19 90 SER A C 1
ATOM 734 O O . SER A 1 90 ? 40.997 -11.544 -23.864 1.00 82.19 90 SER A O 1
ATOM 736 N N . GLY A 1 91 ? 42.495 -9.986 -23.249 1.00 81.56 91 GLY A N 1
ATOM 737 C CA . GLY A 1 91 ? 42.612 -9.389 -24.586 1.00 81.56 91 GLY A CA 1
ATOM 738 C C . GLY A 1 91 ? 41.517 -8.367 -24.905 1.00 81.56 91 GLY A C 1
ATOM 739 O O . GLY A 1 91 ? 40.997 -7.704 -24.000 1.00 81.56 91 GLY A O 1
ATOM 740 N N . ASN A 1 92 ? 41.213 -8.193 -26.193 1.00 86.69 92 ASN A N 1
ATOM 741 C CA . ASN A 1 92 ? 40.280 -7.182 -26.679 1.00 86.69 92 ASN A CA 1
ATOM 742 C C . ASN A 1 92 ? 38.889 -7.798 -26.917 1.00 86.69 92 ASN A C 1
ATOM 744 O O . ASN A 1 92 ? 38.748 -8.899 -27.440 1.00 86.69 92 ASN A O 1
ATOM 748 N N . ILE A 1 93 ? 37.826 -7.071 -26.565 1.00 88.31 93 ILE A N 1
ATOM 749 C CA . ILE A 1 93 ? 36.445 -7.516 -26.819 1.00 88.31 93 ILE A CA 1
ATOM 750 C C . ILE A 1 93 ? 36.118 -7.582 -28.318 1.00 88.31 93 ILE A C 1
ATOM 752 O O . ILE A 1 93 ? 35.217 -8.310 -28.716 1.00 88.31 93 ILE A O 1
ATOM 756 N N . PHE A 1 94 ? 36.875 -6.862 -29.147 1.00 89.38 94 PHE A N 1
ATOM 757 C CA . PHE A 1 94 ? 36.733 -6.886 -30.602 1.00 89.38 94 PHE A CA 1
ATOM 758 C C . PHE A 1 94 ? 37.495 -8.034 -31.281 1.00 89.38 94 PHE A C 1
ATOM 760 O O . PHE A 1 94 ? 37.481 -8.122 -32.508 1.00 89.38 94 PHE A O 1
ATOM 767 N N . ASP A 1 95 ? 38.150 -8.913 -30.513 1.00 91.75 95 ASP A N 1
ATOM 768 C CA . ASP A 1 95 ? 38.773 -10.114 -31.066 1.00 91.75 95 ASP A CA 1
ATOM 769 C C . ASP A 1 95 ? 37.695 -11.067 -31.610 1.00 91.75 95 ASP A C 1
ATOM 771 O O . ASP A 1 95 ? 36.608 -11.199 -31.041 1.00 91.75 95 ASP A O 1
ATOM 775 N N . LEU A 1 96 ? 37.999 -11.748 -32.721 1.00 90.00 96 LEU A N 1
ATOM 776 C CA . LEU A 1 96 ? 37.039 -12.583 -33.457 1.00 90.00 96 LEU A CA 1
ATOM 777 C C . LEU A 1 96 ? 36.364 -13.639 -32.570 1.00 90.00 96 LEU A C 1
ATOM 779 O O . LEU A 1 96 ? 35.178 -13.915 -32.733 1.00 90.00 96 LEU A O 1
ATOM 783 N N . GLU A 1 97 ? 37.115 -14.218 -31.636 1.00 88.44 97 GLU A N 1
ATOM 784 C CA . GLU A 1 97 ? 36.611 -15.207 -30.684 1.00 88.44 97 GLU A CA 1
ATOM 785 C C . GLU A 1 97 ? 35.549 -14.599 -29.754 1.00 88.44 97 GLU A C 1
ATOM 787 O O . GLU A 1 97 ? 34.434 -15.114 -29.687 1.00 88.44 97 GLU A O 1
ATOM 792 N N . SER A 1 98 ? 35.856 -13.452 -29.137 1.00 88.50 98 SER A N 1
ATOM 793 C CA . SER A 1 98 ? 34.949 -12.708 -28.251 1.00 88.50 98 SER A CA 1
ATOM 794 C C . SER A 1 98 ? 33.669 -12.266 -28.969 1.00 88.50 98 SER A C 1
ATOM 796 O O . SER A 1 98 ? 32.571 -12.383 -28.426 1.00 88.50 98 SER A O 1
ATOM 798 N N . VAL A 1 99 ? 33.790 -11.774 -30.207 1.00 90.56 99 VAL A N 1
ATOM 799 C CA . VAL A 1 99 ? 32.636 -11.328 -31.007 1.00 90.56 99 VAL A CA 1
ATOM 800 C C . VAL A 1 99 ? 31.785 -12.515 -31.465 1.00 90.56 99 VAL A C 1
ATOM 802 O O . VAL A 1 99 ? 30.560 -12.437 -31.426 1.00 90.56 99 VAL A O 1
ATOM 805 N N . SER A 1 100 ? 32.412 -13.627 -31.860 1.00 89.56 100 SER A N 1
ATOM 806 C CA . SER A 1 100 ? 31.713 -14.863 -32.238 1.00 89.56 100 SER A CA 1
ATOM 807 C C . SER A 1 100 ? 30.938 -15.458 -31.062 1.00 89.56 100 SER A C 1
ATOM 809 O O . SER A 1 100 ? 29.800 -15.893 -31.227 1.00 89.56 100 SER A O 1
ATOM 811 N N . GLU A 1 101 ? 31.516 -15.437 -29.860 1.00 88.31 101 GLU A N 1
ATOM 812 C CA . GLU A 1 101 ? 30.833 -15.873 -28.640 1.00 88.31 101 GLU A CA 1
ATOM 813 C C . GLU A 1 101 ? 29.634 -14.972 -28.310 1.00 88.31 101 GLU A C 1
ATOM 815 O O . GLU A 1 101 ? 28.556 -15.480 -28.005 1.00 88.31 101 GLU A O 1
ATOM 820 N N . LEU A 1 102 ? 29.778 -13.648 -28.446 1.00 90.19 102 LEU A N 1
ATOM 821 C CA . LEU A 1 102 ? 28.667 -12.713 -28.250 1.00 90.19 102 LEU A CA 1
ATOM 822 C C . LEU A 1 102 ? 27.542 -12.897 -29.266 1.00 90.19 102 LEU A C 1
ATOM 824 O O . LEU A 1 102 ? 26.376 -12.830 -28.887 1.00 90.19 102 LEU A O 1
ATOM 828 N N . LEU A 1 103 ? 27.877 -13.149 -30.533 1.00 90.50 103 LEU A N 1
ATOM 829 C CA . LEU A 1 103 ? 26.884 -13.411 -31.571 1.00 90.50 103 LEU A CA 1
ATOM 830 C C . LEU A 1 103 ? 26.100 -14.694 -31.265 1.00 90.50 103 LEU A C 1
ATOM 832 O O . LEU A 1 103 ? 24.876 -14.682 -31.316 1.00 90.50 103 LEU A O 1
ATOM 836 N N . LYS A 1 104 ? 26.787 -15.763 -30.841 1.00 90.88 104 LYS A N 1
ATOM 837 C CA . LYS A 1 104 ? 26.143 -17.017 -30.411 1.00 90.88 104 LYS A CA 1
ATOM 838 C C . LYS A 1 104 ? 25.269 -16.866 -29.168 1.00 90.88 104 LYS A C 1
ATOM 840 O O . LYS A 1 104 ? 24.361 -17.659 -28.982 1.00 90.88 104 LYS A O 1
ATOM 845 N N . ALA A 1 105 ? 25.585 -15.922 -28.284 1.00 87.81 105 ALA A N 1
ATOM 846 C CA . ALA A 1 105 ? 24.763 -15.630 -27.111 1.00 87.81 105 ALA A CA 1
ATOM 847 C C . ALA A 1 105 ? 23.547 -14.746 -27.444 1.00 87.81 105 ALA A C 1
ATOM 849 O O . ALA A 1 105 ? 22.638 -14.633 -26.622 1.00 87.81 105 ALA A O 1
ATOM 850 N N . HIS A 1 106 ? 23.569 -14.075 -28.600 1.00 87.00 106 HIS A N 1
ATOM 851 C CA . HIS A 1 106 ? 22.477 -13.241 -29.089 1.00 87.00 106 HIS A CA 1
ATOM 852 C C . HIS A 1 106 ? 21.448 -14.028 -29.913 1.00 87.00 106 HIS A C 1
ATOM 854 O O . HIS A 1 106 ? 20.260 -13.730 -29.795 1.00 87.00 106 HIS A O 1
ATOM 860 N N . GLU A 1 107 ? 21.905 -14.975 -30.743 1.00 85.06 107 GLU A N 1
ATOM 861 C CA . GLU A 1 107 ? 21.057 -15.926 -31.490 1.00 85.06 107 GLU A CA 1
ATOM 862 C C . GLU A 1 107 ? 20.300 -16.895 -30.567 1.00 85.06 107 GLU A C 1
ATOM 864 O O . GLU A 1 107 ? 19.102 -17.136 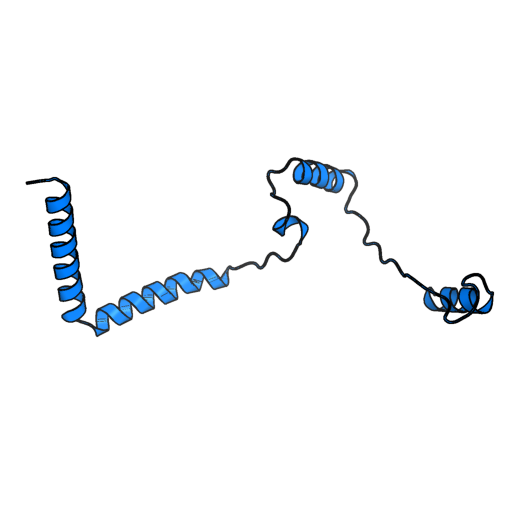-30.848 1.00 85.06 107 GLU A O 1
#

Radius of gyration: 32.58 Å; chains: 1; bounding box: 61×44×73 Å

Sequence (107 aa):
MMPQQRLQHALASSFTKWGRLVARRPLRALFVSLAVYLALCVGLLRLTPENRSSFLWVPTDSKSYQDWRYVEDNFGVEGHNMLLYARAKSGNIFDLESVSELLKAHE

Secondary structure (DSSP, 8-state):
--HHHHHHHHHHHHHHHHHHHHHH-HHHHHHHHHHHHHHHHGGGGG------HHHHHS-TTSHHHHHHHHHHHHH-PPP---------SSS-TTSHHHHHHHHHHH-

Foldseek 3Di:
DDPVVVVVVVVVVVVVVVVVVCVVPVPVVVVVVVVVVVVVVVVVVVDDDDPDPCPVPPPCPDPVNVVQVVCCVPPNDDDDDDDDDDDDPDDDCPPPVNVVVVVVVVD

Organism: Diacronema lutheri (NCBI:txid2081491)